Protein AF-A0A1X1KTM1-F1 (afdb_monomer_lite)

InterPro domains:
  IPR028954 Immunity protein 59 [PF15597] (10-105)

Sequence (117 aa):
MITICKRFSLIVEKEIKERGFESLSYVLFDEDSSQPWATHLFFKNGKFQINSRDERSYIVGKTWEFDTMNEAKDEFLKILSRTVHAEQLANELGFSHPYPSPLWDEEGKRFNLRQDM

Secondary structure (DSSP, 8-state):
-HHHHHHHHHHHHHHHHHTTGGGS-EEES-TT---TTPEEEEEETTEEEEEEE-TT-PEEEEEEEESSHHHHHHHHHHHHHHHHHHHHHHHHTTPPPSS--TTSSHHHHHHHTTT--

Structure (mmCIF, N/CA/C/O backbone):
data_AF-A0A1X1KTM1-F1
#
_entry.id   AF-A0A1X1KTM1-F1
#
loop_
_atom_site.group_PDB
_atom_site.id
_atom_site.type_symbol
_atom_site.label_atom_id
_atom_site.label_alt_id
_atom_site.label_comp_id
_atom_site.label_asym_id
_atom_site.label_entity_id
_atom_site.label_seq_id
_atom_site.pdbx_PDB_ins_code
_atom_site.Cartn_x
_atom_site.Cartn_y
_atom_site.Cartn_z
_atom_site.occupancy
_atom_site.B_iso_or_equiv
_atom_site.auth_seq_id
_atom_site.auth_comp_id
_atom_site.auth_asym_id
_atom_site.auth_atom_id
_atom_site.pdbx_PDB_model_num
ATOM 1 N N . MET A 1 1 ? -17.332 5.819 12.355 1.00 65.06 1 MET A N 1
ATOM 2 C CA . MET A 1 1 ? -16.399 5.196 11.393 1.00 65.06 1 MET A CA 1
ATOM 3 C C . MET A 1 1 ? -15.967 6.169 10.297 1.00 65.06 1 MET A C 1
ATOM 5 O O . MET A 1 1 ? -14.791 6.486 10.239 1.00 65.06 1 MET A O 1
ATOM 9 N N . ILE A 1 2 ? -16.895 6.749 9.523 1.00 73.62 2 ILE A N 1
ATOM 10 C CA . ILE A 1 2 ? -16.587 7.617 8.362 1.00 73.62 2 ILE A CA 1
ATOM 11 C C . ILE A 1 2 ? -15.597 8.760 8.681 1.00 73.62 2 ILE A C 1
ATOM 13 O O . ILE A 1 2 ? -14.596 8.918 7.991 1.00 73.62 2 ILE A O 1
ATOM 17 N N . THR A 1 3 ? -15.815 9.537 9.748 1.00 78.69 3 THR A N 1
ATOM 18 C CA . THR A 1 3 ? -14.917 10.655 10.119 1.00 78.69 3 THR A CA 1
ATOM 19 C C . THR A 1 3 ? -13.519 10.194 10.544 1.00 78.69 3 THR A C 1
ATOM 21 O O . THR A 1 3 ? -12.538 10.900 10.322 1.00 78.69 3 THR A O 1
ATOM 24 N N . ILE A 1 4 ? -13.426 9.007 11.146 1.00 82.06 4 ILE A N 1
ATOM 25 C CA . ILE A 1 4 ? -12.165 8.416 11.599 1.00 82.06 4 ILE A CA 1
ATOM 26 C C . ILE A 1 4 ? -11.351 7.947 10.389 1.00 82.06 4 ILE A C 1
ATOM 28 O O . ILE A 1 4 ? -10.196 8.338 10.259 1.00 82.06 4 ILE A O 1
ATOM 32 N N . CYS A 1 5 ? -11.973 7.206 9.467 1.00 83.12 5 CYS A N 1
ATOM 33 C CA . CYS A 1 5 ? -11.337 6.773 8.221 1.00 83.12 5 CYS A CA 1
ATOM 34 C C . CYS A 1 5 ? -10.871 7.968 7.380 1.00 83.12 5 CYS A C 1
ATOM 36 O O . CYS A 1 5 ? -9.755 7.948 6.877 1.00 83.12 5 CYS A O 1
ATOM 38 N N . LYS A 1 6 ? -11.654 9.056 7.308 1.00 89.69 6 LYS A N 1
ATOM 39 C CA . LYS A 1 6 ? -11.238 10.292 6.619 1.00 89.69 6 LYS A CA 1
ATOM 40 C C . LYS A 1 6 ? -9.978 10.915 7.224 1.00 89.69 6 LYS A C 1
ATOM 42 O O . LYS A 1 6 ? -9.049 11.237 6.495 1.00 89.69 6 LYS A O 1
ATOM 47 N N . ARG A 1 7 ? -9.921 11.075 8.552 1.00 93.25 7 ARG A N 1
ATOM 48 C CA . ARG A 1 7 ? -8.715 11.604 9.220 1.00 93.25 7 ARG A CA 1
ATOM 49 C C . ARG A 1 7 ? -7.518 10.685 9.034 1.00 93.25 7 ARG A C 1
ATOM 51 O O . ARG A 1 7 ? -6.414 11.170 8.824 1.00 93.25 7 ARG A O 1
ATOM 58 N N . PHE A 1 8 ? -7.741 9.378 9.112 1.00 94.50 8 PHE A N 1
ATOM 59 C CA . PHE A 1 8 ? -6.672 8.414 8.935 1.00 94.50 8 PHE A CA 1
ATOM 60 C C . PHE A 1 8 ? -6.148 8.403 7.491 1.00 94.50 8 PHE A C 1
ATOM 62 O O . PHE A 1 8 ? -4.938 8.402 7.300 1.00 94.50 8 PHE A O 1
ATOM 69 N N . SER A 1 9 ? -7.028 8.528 6.494 1.00 95.69 9 SER A N 1
ATOM 70 C CA . SER A 1 9 ? -6.639 8.666 5.081 1.00 95.69 9 SER A CA 1
ATOM 71 C C . SER A 1 9 ? -5.671 9.831 4.885 1.00 95.69 9 SER A C 1
ATOM 73 O O . SER A 1 9 ? -4.594 9.626 4.346 1.00 95.69 9 SER A O 1
ATOM 75 N N . LEU A 1 10 ? -5.976 11.008 5.448 1.00 96.56 10 LEU A N 1
ATOM 76 C CA . LEU A 1 10 ? -5.093 12.182 5.369 1.00 96.56 10 LEU A CA 1
ATOM 77 C C . LEU A 1 10 ? -3.706 11.939 5.988 1.00 96.56 10 LEU A C 1
ATOM 79 O O . LEU A 1 10 ? -2.710 12.474 5.510 1.00 96.56 10 LEU A O 1
ATOM 83 N N . ILE A 1 11 ? -3.632 11.151 7.067 1.00 97.12 11 ILE A N 1
ATOM 84 C CA . ILE A 1 11 ? -2.358 10.785 7.705 1.00 97.12 11 ILE A CA 1
ATOM 85 C C . ILE A 1 11 ? -1.553 9.861 6.785 1.00 97.12 11 ILE A C 1
ATOM 87 O O . ILE A 1 11 ? -0.358 10.080 6.602 1.00 97.12 11 ILE A O 1
ATOM 91 N N . VAL A 1 12 ? -2.201 8.851 6.201 1.00 97.81 12 VAL A N 1
ATOM 92 C CA . VAL A 1 12 ? -1.561 7.905 5.276 1.00 97.81 12 VAL A CA 1
ATOM 93 C C . VAL A 1 12 ? -1.093 8.626 4.008 1.00 97.81 12 VAL A C 1
ATOM 95 O O . VAL A 1 12 ? 0.057 8.475 3.616 1.00 97.81 12 VAL A O 1
ATOM 98 N N . GLU A 1 13 ? -1.936 9.467 3.408 1.00 98.12 13 GLU A N 1
ATOM 99 C CA . GLU A 1 13 ? -1.614 10.255 2.209 1.00 98.12 13 GLU A CA 1
ATOM 100 C C . GLU A 1 13 ? -0.431 11.199 2.434 1.00 98.12 13 GLU A C 1
ATOM 102 O O . GLU A 1 13 ? 0.442 11.323 1.574 1.00 98.12 13 GLU A O 1
ATOM 107 N N . LYS A 1 14 ? -0.361 11.840 3.608 1.00 97.94 14 LYS A N 1
ATOM 108 C CA . LYS A 1 14 ? 0.777 12.687 3.971 1.00 97.94 14 LYS A CA 1
ATOM 109 C C . LYS A 1 14 ? 2.088 11.891 3.972 1.00 97.94 14 LYS A C 1
ATOM 111 O O . LYS A 1 14 ? 3.073 12.359 3.413 1.00 97.94 14 LYS A O 1
ATOM 116 N N . GLU A 1 15 ? 2.087 10.693 4.548 1.00 97.56 15 GLU A N 1
ATOM 117 C CA . GLU A 1 15 ? 3.271 9.824 4.606 1.00 97.56 15 GLU A CA 1
ATOM 118 C C . GLU A 1 15 ? 3.652 9.264 3.231 1.00 97.56 15 GLU A C 1
ATOM 120 O O . GLU A 1 15 ? 4.833 9.199 2.898 1.00 97.56 15 GLU A O 1
ATOM 125 N N . ILE A 1 16 ? 2.664 8.909 2.400 1.00 97.69 16 ILE A N 1
ATOM 126 C CA . ILE A 1 16 ? 2.882 8.527 0.995 1.00 97.69 16 ILE A CA 1
ATOM 127 C C . ILE A 1 16 ? 3.611 9.652 0.262 1.00 97.69 16 ILE A C 1
ATOM 129 O O . ILE A 1 16 ? 4.601 9.399 -0.421 1.00 97.69 16 ILE A O 1
ATOM 133 N N . LYS A 1 17 ? 3.152 10.895 0.434 1.00 96.69 17 LYS A N 1
ATOM 134 C CA . LYS A 1 17 ? 3.765 12.070 -0.184 1.00 96.69 17 LYS A CA 1
ATOM 135 C C . LYS A 1 17 ? 5.176 12.340 0.331 1.00 96.69 17 LYS A C 1
ATOM 137 O O . LYS A 1 17 ? 6.081 12.559 -0.466 1.00 96.69 17 LYS A O 1
ATOM 142 N N . GLU A 1 18 ? 5.388 12.296 1.644 1.00 95.56 18 GLU A N 1
ATOM 143 C CA . GLU A 1 18 ? 6.717 12.486 2.250 1.00 95.56 18 GLU A CA 1
ATOM 144 C C . GLU A 1 18 ? 7.730 11.431 1.770 1.00 95.56 18 GLU A C 1
ATOM 146 O O . GLU A 1 18 ? 8.919 11.726 1.634 1.00 95.56 18 GLU A O 1
ATOM 151 N N . ARG A 1 19 ? 7.249 10.229 1.432 1.00 93.06 19 ARG A N 1
ATOM 152 C CA . ARG A 1 19 ? 8.038 9.122 0.871 1.00 93.06 19 ARG A CA 1
ATOM 153 C C . ARG A 1 19 ? 8.039 9.065 -0.661 1.00 93.06 19 ARG A C 1
ATOM 155 O O . ARG A 1 19 ? 8.606 8.133 -1.217 1.00 93.06 19 ARG A O 1
ATOM 162 N N . GLY A 1 20 ? 7.407 10.008 -1.361 1.00 94.62 20 GLY A N 1
ATOM 163 C CA . GLY A 1 20 ? 7.359 10.027 -2.830 1.00 94.62 20 GLY A CA 1
ATOM 164 C C . GLY A 1 20 ? 6.594 8.858 -3.473 1.00 94.62 20 GLY A C 1
ATOM 165 O O . GLY A 1 20 ? 6.765 8.580 -4.658 1.00 94.62 20 GLY A O 1
ATOM 166 N N . PHE A 1 21 ? 5.734 8.167 -2.724 1.00 96.50 21 PHE A N 1
ATOM 167 C CA . PHE A 1 21 ? 4.974 6.994 -3.178 1.00 96.50 21 PHE A CA 1
ATOM 168 C C . PHE A 1 21 ? 3.678 7.346 -3.928 1.00 96.50 21 PHE A C 1
ATOM 170 O O . PHE A 1 21 ? 2.871 6.468 -4.219 1.00 96.50 21 PHE A O 1
ATOM 177 N N . GLU A 1 22 ? 3.467 8.620 -4.270 1.00 96.56 22 GLU A N 1
ATOM 178 C CA . GLU A 1 22 ? 2.229 9.138 -4.881 1.00 96.56 22 GLU A CA 1
ATOM 179 C C . GLU A 1 22 ? 1.891 8.491 -6.232 1.00 96.56 22 GLU A C 1
ATOM 181 O O . GLU A 1 22 ? 0.731 8.462 -6.627 1.00 96.56 22 GLU A O 1
ATOM 186 N N . SER A 1 23 ? 2.897 7.964 -6.935 1.00 96.44 23 SER A N 1
ATOM 187 C CA . SER A 1 23 ? 2.718 7.288 -8.224 1.00 96.44 23 SER A CA 1
ATOM 188 C C . SER A 1 23 ? 2.373 5.799 -8.111 1.00 96.44 23 SER A C 1
ATOM 190 O O . SER A 1 23 ? 2.159 5.153 -9.135 1.00 96.44 23 SER A O 1
ATOM 192 N N . LEU A 1 24 ? 2.339 5.234 -6.899 1.00 97.56 24 LEU A N 1
ATOM 193 C CA . LEU A 1 24 ? 1.929 3.847 -6.694 1.00 97.56 24 LEU A CA 1
ATOM 194 C C . LEU A 1 24 ? 0.410 3.704 -6.767 1.00 97.56 24 LEU A C 1
ATOM 196 O O . LEU A 1 24 ? -0.332 4.599 -6.369 1.00 97.56 24 LEU A O 1
ATOM 200 N N . SER A 1 25 ? -0.057 2.544 -7.226 1.00 97.38 25 SER A N 1
ATOM 201 C CA . SER A 1 25 ? -1.478 2.219 -7.198 1.00 97.38 25 SER A CA 1
ATOM 202 C C 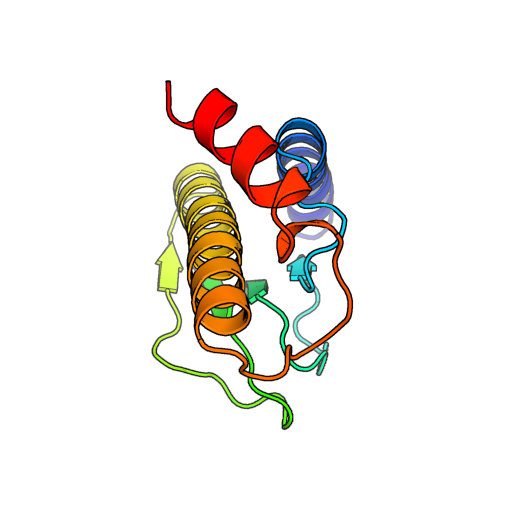. SER A 1 25 ? -1.871 1.757 -5.796 1.00 97.38 25 SER A C 1
ATOM 204 O O . SER A 1 25 ? -1.386 0.741 -5.287 1.00 97.38 25 SER A O 1
ATOM 206 N N . TYR A 1 26 ? -2.746 2.513 -5.143 1.00 98.19 26 TYR A N 1
ATOM 207 C CA . TYR A 1 26 ? -3.287 2.163 -3.838 1.00 98.19 26 TYR A CA 1
ATOM 208 C C . TYR A 1 26 ? -4.717 2.668 -3.666 1.00 98.19 26 TYR A C 1
ATOM 210 O O . TYR A 1 26 ? -5.160 3.579 -4.362 1.00 98.19 26 TYR A O 1
ATOM 218 N N . VAL A 1 27 ? -5.437 2.069 -2.719 1.00 98.06 27 VAL A N 1
ATOM 219 C CA . VAL A 1 27 ? -6.819 2.433 -2.387 1.00 98.06 27 VAL A CA 1
ATOM 220 C C . VAL A 1 27 ? -6.968 2.538 -0.874 1.00 98.06 27 VAL A C 1
ATOM 222 O O . VAL A 1 27 ? -6.560 1.634 -0.144 1.00 98.06 27 VAL A O 1
ATOM 225 N N . LEU A 1 28 ? -7.568 3.635 -0.404 1.00 97.75 28 LEU A N 1
ATOM 226 C CA . LEU A 1 28 ? -7.808 3.900 1.015 1.00 97.75 28 LEU A CA 1
ATOM 227 C C . LEU A 1 28 ? -9.311 3.938 1.307 1.00 97.75 28 LEU A C 1
ATOM 229 O O . LEU A 1 28 ? -10.028 4.800 0.811 1.00 97.75 28 LEU A O 1
ATOM 233 N N . PHE A 1 29 ? -9.766 3.033 2.170 1.00 95.44 29 PHE A N 1
ATOM 234 C CA . PHE A 1 29 ? -11.118 2.967 2.738 1.00 95.44 29 PHE A CA 1
ATOM 235 C C . PHE A 1 29 ? -12.265 2.952 1.717 1.00 95.44 29 PHE A C 1
ATOM 237 O O . PHE A 1 29 ? -13.363 3.412 2.027 1.00 95.44 29 PHE A O 1
ATOM 244 N N . ASP A 1 30 ? -12.019 2.368 0.546 1.00 93.12 30 ASP A N 1
ATOM 245 C CA . ASP A 1 30 ? -13.030 2.040 -0.457 1.00 93.12 30 ASP A CA 1
ATOM 246 C C . ASP A 1 30 ? -13.060 0.515 -0.640 1.00 93.12 30 ASP A C 1
ATOM 248 O O . ASP A 1 30 ? -12.195 -0.062 -1.297 1.00 93.12 30 ASP A O 1
ATOM 252 N N . GLU A 1 31 ? -14.011 -0.143 0.030 1.00 83.88 31 GLU A N 1
ATOM 253 C CA . GLU A 1 31 ? -14.165 -1.607 0.006 1.00 83.88 31 GLU A CA 1
ATOM 254 C C . GLU A 1 31 ? -14.689 -2.116 -1.345 1.00 83.88 31 GLU A C 1
ATOM 256 O O . GLU A 1 31 ? -14.405 -3.254 -1.721 1.00 83.88 31 GLU A O 1
ATOM 261 N N . ASP A 1 32 ? -15.422 -1.276 -2.077 1.00 89.38 32 ASP A N 1
ATOM 262 C CA . ASP A 1 32 ? -16.059 -1.640 -3.344 1.00 89.38 32 ASP A CA 1
ATOM 263 C C . ASP A 1 32 ? -15.108 -1.463 -4.538 1.00 89.38 32 ASP A C 1
ATOM 265 O O . ASP A 1 32 ? -15.408 -1.887 -5.659 1.00 89.38 32 ASP A O 1
ATOM 269 N N . SER A 1 33 ? -13.941 -0.854 -4.311 1.00 94.62 33 SER A N 1
ATOM 270 C CA . SER A 1 33 ? -12.945 -0.640 -5.349 1.00 94.62 33 SER A CA 1
ATOM 271 C C . SER A 1 33 ? -12.408 -1.959 -5.897 1.00 94.62 33 SER A C 1
ATOM 273 O O . SER A 1 33 ? -11.797 -2.772 -5.201 1.00 94.62 33 SER A O 1
ATOM 275 N N . SER A 1 34 ? -12.544 -2.125 -7.208 1.00 94.00 34 SER A N 1
ATOM 276 C CA . SER A 1 34 ? -11.914 -3.200 -7.964 1.00 94.00 34 SER A CA 1
ATOM 277 C C . SER A 1 34 ? -10.630 -2.737 -8.653 1.00 94.00 34 SER A C 1
ATOM 279 O O . SER A 1 34 ? -10.292 -3.289 -9.697 1.00 94.00 34 SER A O 1
ATOM 281 N N . GLN A 1 35 ? -9.941 -1.709 -8.140 1.00 96.88 35 GLN A N 1
ATOM 282 C CA . GLN A 1 35 ? -8.718 -1.185 -8.757 1.00 96.88 35 GLN A CA 1
ATOM 283 C C . GLN A 1 35 ? -7.657 -2.302 -8.874 1.00 96.88 35 GLN A C 1
ATOM 285 O O . GLN A 1 35 ? -7.200 -2.804 -7.836 1.00 96.88 35 GLN A O 1
ATOM 290 N N . PRO A 1 36 ? -7.263 -2.698 -10.102 1.00 96.62 36 PRO A N 1
ATOM 291 C CA . PRO A 1 36 ? -6.235 -3.711 -10.312 1.00 96.62 36 PRO A CA 1
ATOM 292 C C . PRO A 1 36 ? -4.866 -3.172 -9.900 1.00 96.62 36 PRO A C 1
ATOM 294 O O . PRO A 1 36 ? -4.653 -1.956 -9.885 1.00 96.62 36 PRO A O 1
ATOM 297 N N . TRP A 1 37 ? -3.942 -4.081 -9.577 1.00 96.31 37 TRP A N 1
ATOM 298 C CA . TRP A 1 37 ? -2.559 -3.764 -9.185 1.00 96.31 37 TRP A CA 1
ATOM 299 C C . TRP A 1 37 ? -2.392 -2.863 -7.953 1.00 96.31 37 TRP A C 1
ATOM 301 O O . TRP A 1 37 ? -1.279 -2.442 -7.641 1.00 96.31 37 TRP A O 1
ATOM 311 N N . ALA A 1 38 ? -3.475 -2.573 -7.231 1.00 97.88 38 ALA A N 1
ATOM 312 C CA . ALA A 1 38 ? -3.432 -1.722 -6.056 1.00 97.88 38 ALA A CA 1
ATOM 313 C C . ALA A 1 38 ? -3.146 -2.503 -4.771 1.00 97.88 38 ALA A C 1
ATOM 315 O O . ALA A 1 38 ? -3.599 -3.637 -4.581 1.00 97.88 38 ALA A O 1
ATOM 316 N N . THR A 1 39 ? -2.475 -1.838 -3.832 1.00 98.00 39 THR A N 1
ATOM 317 C CA . THR A 1 39 ? -2.540 -2.214 -2.415 1.00 98.00 39 THR A CA 1
ATOM 318 C C . THR A 1 39 ? -3.710 -1.487 -1.762 1.00 98.00 39 THR A C 1
ATOM 320 O O . THR A 1 39 ? -3.789 -0.260 -1.781 1.00 98.00 39 THR A O 1
ATOM 323 N N . HIS A 1 40 ? -4.634 -2.246 -1.189 1.00 98.25 40 HIS A N 1
ATOM 324 C CA . HIS A 1 40 ? -5.841 -1.728 -0.552 1.00 98.25 40 HIS A CA 1
ATOM 325 C C . HIS A 1 40 ? -5.655 -1.699 0.959 1.00 98.25 40 HIS A C 1
ATOM 327 O O . HIS A 1 40 ? -5.190 -2.684 1.525 1.00 98.25 40 HIS A O 1
ATOM 333 N N . LEU A 1 41 ? -6.052 -0.604 1.606 1.00 98.19 41 LEU A N 1
ATOM 334 C CA . LEU A 1 41 ? -6.194 -0.478 3.058 1.00 98.19 41 LEU A CA 1
ATOM 335 C C . LEU A 1 41 ? -7.634 -0.074 3.369 1.00 98.19 41 LEU A C 1
ATOM 337 O O . LEU A 1 41 ? -8.074 0.997 2.966 1.00 98.19 41 LEU A O 1
ATOM 341 N N . PHE A 1 42 ? -8.368 -0.894 4.115 1.00 96.19 42 PHE A N 1
ATOM 342 C CA . PHE A 1 42 ? -9.756 -0.608 4.492 1.00 96.19 42 PHE A CA 1
ATOM 343 C C . PHE A 1 42 ? -10.078 -1.132 5.895 1.00 96.19 42 PHE A C 1
ATOM 345 O O . PHE A 1 42 ? -9.265 -1.805 6.525 1.00 96.19 42 PHE A O 1
ATOM 352 N N . PHE A 1 43 ? -11.256 -0.786 6.423 1.00 94.00 43 PHE A N 1
ATOM 353 C CA . PHE A 1 43 ? -11.709 -1.241 7.739 1.00 94.00 43 PHE A CA 1
ATOM 354 C C . PHE A 1 43 ? -12.933 -2.142 7.593 1.00 94.00 43 PHE A C 1
ATOM 356 O O . PHE A 1 43 ? -13.986 -1.680 7.159 1.00 94.00 43 PHE A O 1
ATOM 363 N N . LYS A 1 44 ? -12.803 -3.411 7.985 1.00 93.62 44 LYS A N 1
ATOM 364 C CA . LYS A 1 44 ? -13.850 -4.429 7.856 1.00 93.62 44 LYS A CA 1
ATOM 365 C C . LYS A 1 44 ? -13.823 -5.366 9.055 1.00 93.62 44 LYS A C 1
ATOM 367 O O . LYS A 1 44 ? -12.761 -5.698 9.567 1.00 93.62 44 LYS A O 1
ATOM 372 N N . ASN A 1 45 ? -15.000 -5.784 9.524 1.00 94.56 45 ASN A N 1
ATOM 373 C CA . ASN A 1 45 ? -15.148 -6.732 10.638 1.00 94.56 45 ASN A CA 1
ATOM 374 C C . ASN A 1 45 ? -14.371 -6.340 11.914 1.00 94.56 45 ASN A C 1
ATOM 376 O O . ASN A 1 45 ? -13.860 -7.195 12.629 1.00 94.56 45 ASN A O 1
ATOM 380 N N . GLY A 1 46 ? -14.273 -5.038 12.203 1.00 94.25 46 GLY A N 1
ATOM 381 C CA . GLY A 1 46 ? -13.566 -4.540 13.386 1.00 94.25 46 GLY A CA 1
ATOM 382 C C . GLY A 1 46 ? -12.039 -4.487 13.253 1.00 94.25 46 GLY A C 1
ATOM 383 O O . GLY A 1 46 ? -11.379 -4.153 14.231 1.00 94.25 46 GLY A O 1
ATOM 384 N N . LYS A 1 47 ? -11.484 -4.790 12.074 1.00 96.81 47 LYS A N 1
ATOM 385 C CA . LYS A 1 47 ? -10.045 -4.807 11.798 1.00 96.81 47 LYS A CA 1
ATOM 386 C C . LYS A 1 47 ? -9.690 -3.869 10.650 1.00 96.81 47 LYS A C 1
ATOM 388 O O . LYS A 1 47 ? -10.470 -3.685 9.713 1.00 96.81 47 LYS A O 1
ATOM 393 N N . PHE A 1 48 ? -8.482 -3.320 10.691 1.00 97.44 48 PHE A N 1
ATOM 394 C CA . PHE A 1 48 ? -7.849 -2.742 9.509 1.00 97.44 48 PHE A CA 1
ATOM 395 C C . PHE A 1 48 ? -7.281 -3.877 8.669 1.00 97.44 48 PHE A C 1
ATOM 397 O O . PHE A 1 48 ? -6.505 -4.682 9.178 1.00 97.44 48 PHE A O 1
ATOM 404 N N . GLN A 1 49 ? -7.679 -3.953 7.406 1.00 97.75 49 GLN A N 1
ATOM 405 C CA . GLN A 1 49 ? -7.254 -4.994 6.485 1.00 97.75 49 GLN A CA 1
ATOM 406 C C . GLN A 1 49 ? -6.408 -4.404 5.362 1.00 97.75 49 GLN A C 1
ATOM 408 O O . GLN A 1 49 ? -6.736 -3.339 4.836 1.00 97.75 49 GLN A O 1
ATOM 413 N N . ILE A 1 50 ? -5.334 -5.110 5.000 1.00 98.38 50 ILE A N 1
ATOM 414 C CA . ILE A 1 50 ? -4.447 -4.744 3.892 1.00 98.38 50 ILE A CA 1
ATOM 415 C C . ILE A 1 50 ? -4.254 -5.931 2.968 1.00 98.38 50 ILE A C 1
ATOM 417 O O . ILE A 1 50 ? -3.921 -7.027 3.421 1.00 98.38 50 ILE A O 1
ATOM 421 N N . ASN A 1 51 ? -4.409 -5.722 1.668 1.00 97.50 51 ASN A N 1
ATOM 422 C CA . ASN A 1 51 ? -4.137 -6.750 0.673 1.00 97.50 51 ASN A CA 1
ATOM 423 C C . ASN A 1 51 ? -3.777 -6.141 -0.684 1.00 97.50 51 ASN A C 1
ATOM 425 O O . ASN A 1 51 ? -4.280 -5.088 -1.069 1.00 97.50 51 ASN A O 1
ATOM 429 N N . SER A 1 52 ? -2.929 -6.843 -1.426 1.00 96.81 52 SER A N 1
ATOM 430 C CA . SER A 1 52 ? -2.540 -6.474 -2.787 1.00 96.81 52 SER A CA 1
ATOM 431 C C . SER A 1 52 ? -3.440 -7.166 -3.812 1.00 96.81 52 SER A C 1
ATOM 433 O O . SER A 1 52 ? -4.092 -8.174 -3.507 1.00 96.81 52 SER A O 1
ATOM 435 N N . ARG A 1 53 ? -3.525 -6.595 -5.012 1.00 96.44 53 ARG A N 1
ATOM 436 C CA . ARG A 1 53 ? -4.361 -7.077 -6.115 1.00 96.44 53 ARG A CA 1
ATOM 437 C C . ARG A 1 53 ? -3.533 -7.352 -7.365 1.00 96.44 53 ARG A C 1
ATOM 439 O O . ARG A 1 53 ? -2.572 -6.631 -7.607 1.00 96.4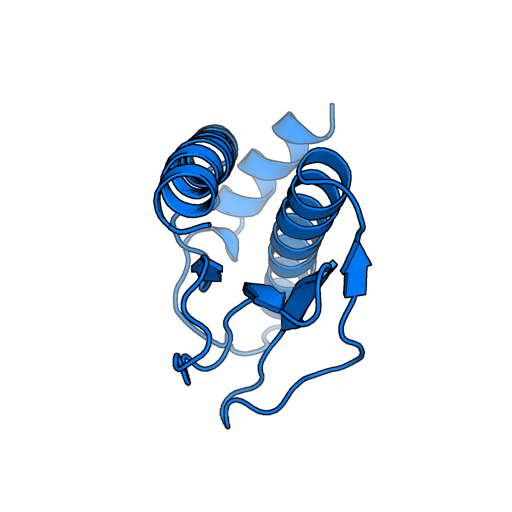4 53 ARG A O 1
ATOM 446 N N . ASP A 1 54 ? -3.913 -8.365 -8.140 1.00 95.38 54 ASP A N 1
ATOM 447 C CA . ASP A 1 54 ? -3.369 -8.611 -9.486 1.00 95.38 54 ASP A CA 1
ATOM 448 C C . ASP A 1 54 ? -4.128 -7.815 -10.567 1.00 95.38 54 ASP A C 1
ATOM 450 O O . ASP A 1 54 ? -4.959 -6.951 -10.256 1.00 95.38 54 ASP A O 1
ATOM 454 N N . GLU A 1 55 ? -3.858 -8.097 -11.846 1.00 95.38 55 GLU A N 1
ATOM 455 C CA . GLU A 1 55 ? -4.527 -7.459 -12.984 1.00 95.38 55 GLU A CA 1
ATOM 456 C C . GLU A 1 55 ? -6.032 -7.732 -13.064 1.00 95.38 55 GLU A C 1
ATOM 458 O O . GLU A 1 55 ? -6.763 -6.982 -13.712 1.00 95.38 55 GLU A O 1
ATOM 463 N N . ARG A 1 56 ? -6.502 -8.812 -12.431 1.00 95.94 56 ARG A N 1
ATOM 464 C CA . ARG A 1 56 ? -7.915 -9.217 -12.390 1.00 95.94 56 ARG A CA 1
ATOM 465 C C . ARG A 1 56 ? -8.595 -8.774 -11.103 1.00 95.94 56 ARG A C 1
ATOM 467 O O . ARG A 1 56 ? -9.752 -9.126 -10.869 1.00 95.94 56 ARG A O 1
ATOM 474 N N . SER A 1 57 ? -7.877 -8.028 -10.270 1.00 95.38 57 SER A N 1
ATOM 475 C CA . SER A 1 57 ? -8.320 -7.599 -8.952 1.00 95.38 57 SER A CA 1
ATOM 476 C C . SER A 1 57 ? -8.581 -8.768 -7.999 1.00 95.38 57 SER A C 1
ATOM 478 O O . SER A 1 57 ? -9.368 -8.645 -7.056 1.00 95.38 57 SER A O 1
ATOM 480 N N . TYR A 1 58 ? -7.893 -9.896 -8.189 1.00 96.19 58 TYR A N 1
ATOM 481 C CA . TYR A 1 58 ? -7.853 -10.959 -7.193 1.00 96.19 58 TYR A CA 1
ATOM 482 C C . TYR A 1 58 ? -6.838 -10.641 -6.103 1.00 96.19 58 TYR A C 1
ATOM 484 O O . TYR A 1 58 ? -5.821 -9.990 -6.336 1.00 96.19 58 TYR A O 1
ATOM 492 N N . ILE A 1 59 ? -7.131 -11.096 -4.883 1.00 95.56 59 ILE A N 1
ATOM 493 C CA . ILE A 1 59 ? -6.215 -10.956 -3.751 1.00 95.56 59 ILE A CA 1
ATOM 494 C C . ILE A 1 59 ? -4.981 -11.813 -4.011 1.00 95.56 59 ILE A C 1
ATOM 496 O O . ILE A 1 59 ? -5.089 -13.034 -4.123 1.00 95.56 59 ILE A O 1
ATOM 500 N N . VAL A 1 60 ? -3.813 -11.179 -4.043 1.00 93.81 60 VAL A N 1
ATOM 501 C CA . VAL A 1 60 ? -2.533 -11.881 -4.155 1.00 93.81 60 VAL A CA 1
ATOM 502 C C . VAL A 1 60 ? -1.919 -12.034 -2.771 1.00 93.81 60 VAL A C 1
ATOM 504 O O . VAL A 1 60 ? -1.783 -11.069 -2.017 1.00 93.81 60 VAL A O 1
ATOM 507 N N . GLY A 1 61 ? -1.523 -13.261 -2.437 1.00 92.06 61 GLY A N 1
ATOM 508 C CA . GLY A 1 61 ? -0.948 -13.580 -1.136 1.00 92.06 61 GLY A CA 1
ATOM 509 C C . GLY A 1 61 ? -2.007 -13.588 -0.035 1.00 92.06 61 GLY A C 1
ATOM 510 O O . GLY A 1 61 ? -3.045 -14.231 -0.168 1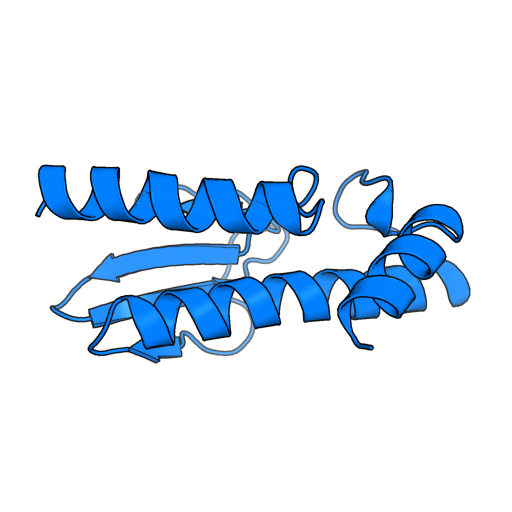.00 92.06 61 GLY A O 1
ATOM 511 N N . LYS A 1 62 ? -1.724 -12.913 1.082 1.00 94.31 62 LYS A N 1
ATOM 512 C CA . LYS A 1 62 ? -2.616 -12.878 2.246 1.00 94.31 62 LYS A CA 1
ATOM 513 C C . LYS A 1 62 ? -3.183 -11.484 2.486 1.00 94.31 62 LYS A C 1
ATOM 515 O O . LYS A 1 62 ? -2.519 -10.484 2.223 1.00 94.31 62 LYS A O 1
ATOM 520 N N . THR A 1 63 ? -4.365 -11.444 3.091 1.00 97.31 63 THR A N 1
ATOM 521 C CA . THR A 1 63 ? -4.869 -10.243 3.759 1.00 97.31 63 THR A CA 1
ATOM 522 C C . THR A 1 63 ? -4.223 -10.138 5.135 1.00 97.31 63 THR A C 1
ATOM 524 O O . THR A 1 63 ? -4.265 -11.084 5.922 1.00 97.31 63 THR A O 1
ATOM 527 N N . TRP A 1 64 ? -3.594 -9.004 5.413 1.00 97.88 64 TRP A N 1
ATOM 528 C CA . TRP A 1 64 ? -3.079 -8.660 6.732 1.00 97.88 64 TRP A CA 1
ATOM 529 C C . TRP A 1 64 ? -4.180 -7.985 7.537 1.00 97.88 64 TRP A C 1
ATOM 531 O O . TRP A 1 64 ? -4.929 -7.191 6.976 1.00 97.88 64 TRP A O 1
ATOM 541 N N . GLU A 1 65 ? -4.265 -8.279 8.831 1.00 98.31 65 GLU A N 1
ATOM 542 C CA . GLU A 1 65 ? -5.283 -7.720 9.720 1.00 98.31 65 GLU A CA 1
ATOM 543 C C . GLU A 1 65 ? -4.630 -7.091 10.947 1.00 98.31 65 GLU A C 1
ATOM 545 O O . GLU A 1 65 ? -3.738 -7.691 11.548 1.00 98.31 65 GLU A O 1
ATOM 550 N N . PHE A 1 66 ? -5.098 -5.904 11.327 1.00 98.19 66 PHE A N 1
ATOM 551 C CA . PHE A 1 66 ? -4.554 -5.127 12.437 1.00 98.19 66 PHE A CA 1
ATOM 552 C C . PHE A 1 66 ? -5.659 -4.550 13.313 1.00 98.19 66 PHE A C 1
ATOM 554 O O . PHE A 1 66 ? -6.745 -4.204 12.836 1.00 98.19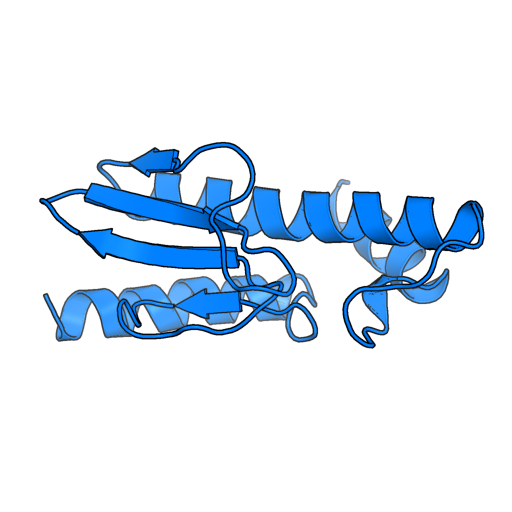 66 PHE A O 1
ATOM 561 N N . ASP A 1 67 ? -5.356 -4.418 14.602 1.00 97.50 67 ASP A N 1
ATOM 562 C CA . ASP A 1 67 ? -6.249 -3.816 15.591 1.00 97.50 67 ASP A CA 1
ATOM 563 C C . ASP A 1 67 ? -6.113 -2.294 15.640 1.00 97.50 67 ASP A C 1
ATOM 565 O O . ASP A 1 67 ? -7.073 -1.587 15.958 1.00 97.50 67 ASP A O 1
ATOM 569 N N . THR A 1 68 ? -4.934 -1.768 15.301 1.00 96.19 68 THR A N 1
ATOM 570 C CA . THR A 1 68 ? -4.641 -0.340 15.429 1.00 96.19 68 THR A CA 1
ATOM 571 C C . THR A 1 68 ? -4.334 0.326 14.089 1.00 96.19 68 THR A C 1
ATOM 573 O O . THR A 1 68 ? -3.836 -0.291 13.148 1.00 96.19 68 THR A O 1
ATOM 576 N N . MET A 1 69 ? -4.600 1.634 14.015 1.00 95.75 69 MET A N 1
ATOM 577 C CA . MET A 1 69 ? -4.271 2.446 12.836 1.00 95.75 69 MET A CA 1
ATOM 578 C C . MET A 1 69 ? -2.767 2.523 12.591 1.00 95.75 69 MET A C 1
ATOM 580 O O . MET A 1 69 ? -2.349 2.530 11.441 1.00 95.75 69 MET A O 1
ATOM 584 N N . ASN A 1 70 ? -1.958 2.592 13.652 1.00 96.62 70 ASN A N 1
ATOM 585 C CA . ASN A 1 70 ? -0.510 2.719 13.504 1.00 96.62 70 ASN A CA 1
ATOM 586 C C . ASN A 1 70 ? 0.090 1.454 12.889 1.00 96.62 70 ASN A C 1
ATOM 588 O O . ASN A 1 70 ? 0.803 1.560 11.900 1.00 96.62 70 ASN A O 1
ATOM 592 N N . GLU A 1 71 ? -0.277 0.268 13.385 1.00 98.12 71 GLU A N 1
ATOM 593 C CA . GLU A 1 71 ? 0.196 -0.996 12.802 1.00 98.12 71 GLU A CA 1
ATOM 594 C C . GLU A 1 71 ? -0.231 -1.136 11.336 1.00 98.12 71 GLU A C 1
ATOM 596 O O . GLU A 1 71 ? 0.580 -1.493 10.481 1.00 98.12 71 GLU A O 1
ATOM 601 N N . ALA A 1 72 ? -1.489 -0.796 11.030 1.00 98.25 72 ALA A N 1
ATOM 602 C CA . ALA A 1 72 ? -1.993 -0.831 9.664 1.00 98.25 72 ALA A CA 1
ATOM 603 C C . ALA A 1 72 ? -1.256 0.160 8.750 1.00 98.25 72 ALA A C 1
ATOM 605 O O . ALA A 1 72 ? -0.886 -0.190 7.634 1.00 98.25 72 ALA A O 1
ATOM 606 N N . LYS A 1 73 ? -1.013 1.391 9.215 1.00 98.06 73 LYS A N 1
ATOM 607 C CA . LYS A 1 73 ? -0.259 2.405 8.468 1.00 98.06 73 LYS A CA 1
ATOM 608 C C . LYS A 1 73 ? 1.154 1.917 8.165 1.00 98.06 73 LYS A C 1
ATOM 610 O O . LYS A 1 73 ? 1.596 2.000 7.021 1.00 98.06 73 LYS A O 1
ATOM 615 N N . ASP A 1 74 ? 1.845 1.415 9.180 1.00 97.88 74 ASP A N 1
ATOM 616 C CA . ASP A 1 74 ? 3.250 1.043 9.072 1.00 97.88 74 ASP A CA 1
ATOM 617 C C . ASP A 1 74 ? 3.429 -0.160 8.135 1.00 97.88 74 ASP A C 1
ATOM 619 O O . ASP A 1 74 ? 4.285 -0.121 7.247 1.00 97.88 74 ASP A O 1
ATOM 623 N N . GLU A 1 75 ? 2.585 -1.198 8.239 1.00 98.19 75 GLU A N 1
ATOM 624 C CA . GLU A 1 75 ? 2.661 -2.323 7.296 1.00 98.19 75 GLU A CA 1
ATOM 625 C C . GLU A 1 75 ? 2.190 -1.919 5.889 1.00 98.19 75 GLU A C 1
ATOM 627 O O . GLU A 1 75 ? 2.780 -2.368 4.907 1.00 98.19 75 GLU A O 1
ATOM 632 N N . PHE A 1 76 ? 1.201 -1.029 5.755 1.00 98.44 76 PHE A N 1
ATOM 633 C CA . PHE A 1 76 ? 0.773 -0.513 4.451 1.00 98.44 76 PHE A CA 1
ATOM 634 C C . PHE A 1 76 ? 1.922 0.199 3.722 1.00 98.44 76 PHE A C 1
ATOM 636 O O . PHE A 1 76 ? 2.254 -0.159 2.592 1.00 98.44 76 PHE A O 1
ATOM 643 N N . LEU A 1 77 ? 2.594 1.148 4.384 1.00 98.12 77 LEU A N 1
ATOM 644 C CA . LEU A 1 77 ? 3.735 1.877 3.813 1.00 98.12 77 LEU A CA 1
ATOM 645 C C . LEU A 1 77 ? 4.913 0.946 3.493 1.00 98.12 77 LEU A C 1
ATOM 647 O O . LEU A 1 77 ? 5.606 1.128 2.492 1.00 98.12 77 LEU A O 1
ATOM 651 N N . LYS A 1 78 ? 5.122 -0.089 4.308 1.00 97.00 78 LYS A N 1
ATOM 652 C CA . LYS A 1 78 ? 6.139 -1.118 4.066 1.00 97.00 78 LYS A CA 1
ATOM 653 C C . LYS A 1 78 ? 5.815 -1.995 2.855 1.00 97.00 78 LYS A C 1
ATOM 655 O O . LYS A 1 78 ? 6.729 -2.371 2.125 1.00 97.00 78 LYS A O 1
ATOM 660 N N . ILE A 1 79 ? 4.544 -2.320 2.614 1.00 96.94 79 ILE A N 1
ATOM 661 C CA . ILE A 1 79 ? 4.115 -3.022 1.393 1.00 96.94 79 ILE A CA 1
ATOM 662 C C . ILE A 1 79 ? 4.347 -2.138 0.162 1.00 96.94 79 ILE A C 1
ATOM 664 O O . ILE A 1 79 ? 4.866 -2.630 -0.841 1.00 96.94 79 ILE A O 1
ATOM 668 N N . LEU A 1 80 ? 4.055 -0.837 0.247 1.00 97.25 80 LEU A N 1
ATOM 669 C CA . LEU A 1 80 ? 4.363 0.111 -0.829 1.00 97.25 80 LEU A CA 1
ATOM 670 C C . LEU A 1 80 ? 5.869 0.163 -1.129 1.00 97.25 80 LEU A C 1
ATOM 672 O O . LEU A 1 80 ? 6.268 -0.017 -2.275 1.00 97.25 80 LEU A O 1
ATOM 676 N N . SER A 1 81 ? 6.713 0.293 -0.102 1.00 95.81 81 SER A N 1
ATOM 677 C CA . SER A 1 81 ? 8.176 0.249 -0.253 1.00 95.81 81 SER A CA 1
ATOM 678 C C . SER A 1 81 ? 8.662 -1.057 -0.902 1.00 95.81 81 SER A C 1
ATOM 680 O O . SER A 1 81 ? 9.443 -1.030 -1.852 1.00 95.81 81 SER A O 1
ATOM 682 N N . ARG A 1 82 ? 8.142 -2.213 -0.464 1.00 94.31 82 ARG A N 1
ATOM 683 C CA . ARG A 1 82 ? 8.456 -3.519 -1.074 1.00 94.31 82 ARG A CA 1
ATOM 684 C C . ARG A 1 82 ? 8.029 -3.607 -2.535 1.00 94.31 82 ARG A C 1
ATOM 686 O O . ARG A 1 82 ? 8.743 -4.221 -3.318 1.00 94.31 82 ARG A O 1
ATOM 693 N N . THR A 1 83 ? 6.894 -3.005 -2.887 1.00 95.06 83 THR A N 1
ATOM 694 C CA . THR A 1 83 ? 6.427 -2.927 -4.278 1.00 95.06 83 THR A CA 1
ATOM 695 C C . THR A 1 83 ? 7.443 -2.165 -5.119 1.00 95.06 83 THR A C 1
ATOM 697 O O . THR A 1 83 ? 7.847 -2.652 -6.166 1.00 95.06 83 THR A O 1
ATOM 700 N N . VAL A 1 84 ? 7.955 -1.036 -4.618 1.00 94.81 84 VAL A N 1
ATOM 701 C CA . VAL A 1 84 ? 9.016 -0.296 -5.312 1.00 94.81 84 VAL A CA 1
ATOM 702 C C . VAL A 1 84 ? 10.272 -1.130 -5.512 1.00 94.81 84 VAL A C 1
ATOM 704 O O . VAL A 1 84 ? 10.772 -1.198 -6.629 1.00 94.81 84 VAL A O 1
ATOM 707 N N . HIS A 1 85 ? 10.755 -1.816 -4.478 1.00 93.00 85 HIS A N 1
ATOM 708 C CA . HIS A 1 85 ? 11.939 -2.667 -4.617 1.00 93.00 85 HIS A CA 1
ATOM 709 C C . HIS A 1 85 ? 11.725 -3.834 -5.591 1.00 93.00 85 HIS A C 1
ATOM 711 O O . HIS A 1 85 ? 12.618 -4.148 -6.376 1.00 93.00 85 HIS A O 1
ATOM 717 N N . ALA A 1 86 ? 10.548 -4.464 -5.567 1.00 93.00 86 ALA A N 1
ATOM 718 C CA . ALA A 1 86 ? 10.217 -5.553 -6.481 1.00 93.00 86 ALA A CA 1
ATOM 719 C C . ALA A 1 86 ? 10.187 -5.082 -7.941 1.00 93.00 86 ALA A C 1
ATOM 721 O O . ALA A 1 86 ? 10.773 -5.730 -8.804 1.00 93.00 86 ALA A O 1
ATOM 722 N N . GLU A 1 87 ? 9.565 -3.938 -8.212 1.00 95.06 87 GLU A N 1
ATOM 723 C CA . GLU A 1 87 ? 9.458 -3.396 -9.566 1.00 95.06 87 GLU A CA 1
ATOM 724 C C . GLU A 1 87 ? 10.784 -2.814 -10.069 1.00 95.06 87 GLU A C 1
ATOM 726 O O . GLU A 1 87 ? 11.124 -2.971 -11.236 1.00 95.06 87 GLU A O 1
ATOM 731 N N . GLN A 1 88 ? 11.606 -2.232 -9.195 1.00 93.75 88 GLN A N 1
ATOM 732 C CA . GLN A 1 88 ? 12.974 -1.837 -9.544 1.00 93.75 88 GLN A CA 1
ATOM 733 C C . GLN A 1 88 ? 13.825 -3.039 -9.970 1.00 93.75 88 GLN A C 1
ATOM 735 O O . GLN A 1 88 ? 14.552 -2.954 -10.961 1.00 93.75 88 GLN A O 1
ATOM 740 N N . LEU A 1 89 ? 13.709 -4.168 -9.264 1.00 93.00 89 LEU A N 1
ATOM 741 C CA . LEU A 1 89 ? 14.360 -5.418 -9.656 1.00 93.00 89 LEU A CA 1
ATOM 742 C C . LEU A 1 89 ? 13.774 -5.970 -10.965 1.00 93.00 89 LEU A C 1
ATOM 744 O O . LEU A 1 89 ? 14.513 -6.454 -11.818 1.00 93.00 89 LEU A O 1
ATOM 748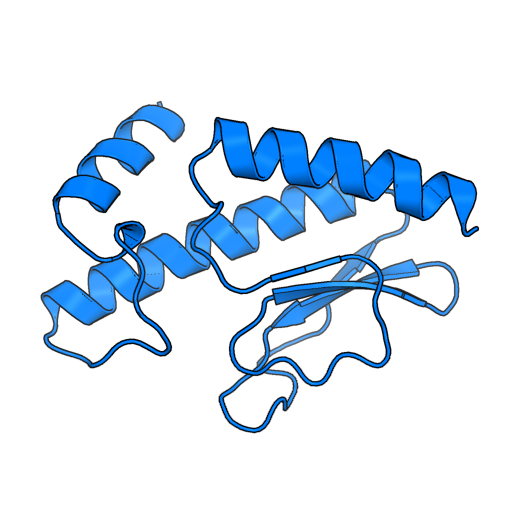 N N . ALA A 1 90 ? 12.455 -5.882 -11.150 1.00 94.06 90 ALA A N 1
ATOM 749 C CA . ALA A 1 90 ? 11.804 -6.288 -12.391 1.00 94.06 90 ALA A CA 1
ATOM 750 C C . ALA A 1 90 ? 12.346 -5.496 -13.595 1.00 94.06 90 ALA A C 1
ATOM 752 O O . ALA A 1 90 ? 12.657 -6.098 -14.623 1.00 94.06 90 ALA A O 1
ATOM 753 N N . ASN A 1 91 ? 12.553 -4.184 -13.429 1.00 93.88 91 ASN A N 1
ATOM 754 C CA . ASN A 1 91 ? 13.144 -3.304 -14.438 1.00 93.88 91 ASN A CA 1
ATOM 755 C C . ASN A 1 91 ? 14.581 -3.729 -14.792 1.00 93.88 91 ASN A C 1
ATOM 757 O O . ASN A 1 91 ? 14.921 -3.860 -15.965 1.00 93.88 91 ASN A O 1
ATOM 761 N N . GLU A 1 92 ? 15.417 -4.032 -13.788 1.00 92.12 92 GLU A N 1
ATOM 762 C CA . GLU A 1 92 ? 16.793 -4.529 -13.999 1.00 92.12 92 GLU A CA 1
ATOM 763 C C . GLU A 1 92 ? 16.839 -5.832 -14.802 1.00 92.12 92 GLU A C 1
ATOM 765 O O . GLU A 1 92 ? 17.755 -6.053 -15.593 1.00 92.12 92 GLU A O 1
ATOM 770 N N . LEU A 1 93 ? 15.844 -6.694 -14.598 1.00 94.88 93 LEU A N 1
ATOM 771 C CA . LEU A 1 93 ? 15.720 -7.979 -15.279 1.00 94.88 93 LEU A CA 1
ATOM 772 C C . LEU A 1 93 ? 14.997 -7.874 -16.635 1.00 94.88 93 LEU A C 1
ATOM 774 O O . LEU A 1 93 ? 14.866 -8.882 -17.330 1.00 94.88 93 LEU A O 1
ATOM 778 N N . GLY A 1 94 ? 14.550 -6.677 -17.031 1.00 94.62 94 GLY A N 1
ATOM 779 C CA . GLY A 1 94 ? 13.864 -6.427 -18.300 1.00 94.62 94 GLY A CA 1
ATOM 780 C C . GLY A 1 94 ? 12.409 -6.905 -18.342 1.00 94.62 94 GLY A C 1
ATOM 781 O O . GLY A 1 94 ? 11.881 -7.154 -19.428 1.00 94.62 94 GLY A O 1
ATOM 782 N N . PHE A 1 95 ? 11.758 -7.065 -17.187 1.00 94.44 95 PHE A N 1
ATOM 783 C CA . PHE A 1 95 ? 10.334 -7.390 -17.108 1.00 94.44 95 PHE A CA 1
ATOM 784 C C . PHE A 1 95 ? 9.457 -6.143 -17.272 1.00 94.44 95 PHE A C 1
ATOM 786 O O . PHE A 1 95 ? 9.848 -5.028 -16.945 1.00 94.44 95 PHE A O 1
ATOM 793 N N . SER A 1 96 ? 8.240 -6.343 -17.778 1.00 92.56 96 SER A N 1
ATOM 794 C CA . SER A 1 96 ? 7.234 -5.286 -17.895 1.00 92.56 96 SER A CA 1
ATOM 795 C C . SER A 1 96 ? 6.604 -4.940 -16.547 1.00 92.56 96 SER A C 1
ATOM 797 O O . SER A 1 96 ? 6.347 -5.839 -15.748 1.00 92.56 96 SER A O 1
ATOM 799 N N . HIS A 1 97 ? 6.234 -3.672 -16.370 1.00 93.88 97 HIS A N 1
ATOM 800 C CA . HIS A 1 97 ? 5.569 -3.189 -15.160 1.00 93.88 97 HIS A CA 1
ATOM 801 C C . HIS A 1 97 ? 4.036 -3.244 -15.245 1.00 93.88 97 HIS A C 1
ATOM 803 O O . HIS A 1 97 ? 3.474 -3.045 -16.327 1.00 93.88 97 HIS A O 1
ATOM 809 N N . PRO A 1 98 ? 3.348 -3.412 -14.101 1.00 90.69 98 PRO A N 1
ATOM 810 C CA . PRO A 1 98 ? 1.890 -3.345 -14.004 1.00 90.69 98 PRO A CA 1
ATOM 811 C C . PRO A 1 98 ? 1.264 -2.029 -14.491 1.00 90.69 98 PRO A C 1
ATOM 813 O O . PRO A 1 98 ? 0.176 -2.018 -15.067 1.00 90.69 98 PRO A O 1
ATOM 816 N N . TYR A 1 99 ? 1.941 -0.910 -14.225 1.00 95.06 99 TYR A N 1
ATOM 817 C CA . TYR A 1 99 ? 1.521 0.451 -14.563 1.00 95.06 99 TYR A CA 1
ATOM 818 C C . TYR A 1 99 ? 2.749 1.381 -14.619 1.00 95.06 99 TYR A C 1
ATOM 820 O O . TYR A 1 99 ? 3.787 1.052 -14.039 1.00 95.06 99 TYR A O 1
ATOM 828 N N . PRO A 1 100 ? 2.677 2.540 -15.301 1.00 93.62 100 PRO A N 1
ATOM 829 C CA . PRO A 1 100 ? 3.793 3.483 -15.339 1.00 93.62 100 PRO A CA 1
ATOM 830 C C . PRO A 1 100 ? 4.006 4.160 -13.979 1.00 93.62 100 PRO A C 1
ATOM 832 O O . PRO A 1 100 ? 3.072 4.715 -13.404 1.00 93.62 100 PRO A O 1
ATOM 835 N N . SER A 1 101 ? 5.245 4.1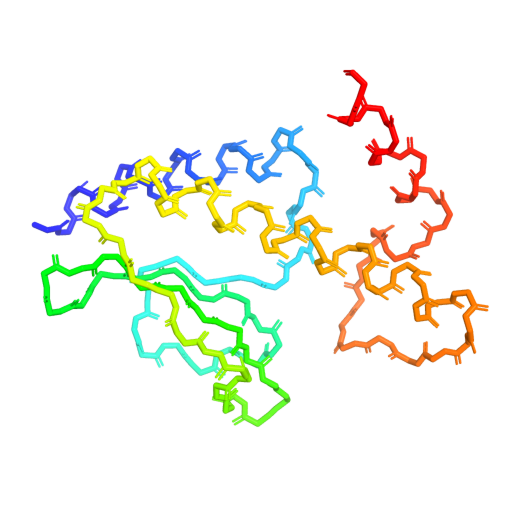80 -13.493 1.00 95.25 101 SER A N 1
ATOM 836 C CA . SER A 1 101 ? 5.661 4.985 -12.343 1.00 95.25 101 SER A CA 1
ATOM 837 C C . SER A 1 101 ? 7.135 5.380 -12.490 1.00 95.25 101 SER A C 1
ATOM 839 O O . SER A 1 101 ? 7.945 4.544 -12.887 1.00 95.25 101 SER A O 1
ATOM 841 N N . PRO A 1 102 ? 7.517 6.619 -12.127 1.00 93.31 102 PRO A N 1
ATOM 842 C CA . PRO A 1 102 ? 8.920 7.039 -12.096 1.00 93.31 102 PRO A CA 1
ATOM 843 C C . PRO A 1 102 ? 9.750 6.301 -11.029 1.00 93.31 102 PRO A C 1
ATOM 845 O O . PRO A 1 102 ? 10.973 6.412 -11.010 1.00 93.31 102 PRO A O 1
ATOM 848 N N . LEU A 1 103 ? 9.106 5.565 -10.116 1.00 93.88 103 LEU A N 1
ATOM 849 C CA . LEU A 1 103 ? 9.783 4.850 -9.035 1.00 93.88 103 LEU A CA 1
ATOM 850 C C . LEU A 1 103 ? 10.485 3.572 -9.507 1.00 93.88 103 LEU A C 1
ATOM 852 O O . LEU A 1 103 ? 11.357 3.075 -8.797 1.00 93.88 103 LEU A O 1
ATOM 856 N N . TRP A 1 104 ? 10.121 3.043 -10.676 1.00 93.19 104 TRP A N 1
ATOM 857 C CA . TRP A 1 104 ? 10.704 1.816 -11.229 1.00 93.19 104 TRP A CA 1
ATOM 858 C C . TRP A 1 104 ? 12.125 2.024 -11.771 1.00 93.19 104 TRP A C 1
ATOM 860 O O . TRP A 1 104 ? 12.930 1.091 -11.805 1.00 93.19 104 TRP A O 1
ATOM 870 N N . ASP A 1 105 ? 12.441 3.252 -12.180 1.00 85.44 105 ASP A N 1
ATOM 871 C CA . ASP A 1 105 ? 13.684 3.595 -12.864 1.00 85.44 105 ASP A CA 1
ATOM 872 C C . ASP A 1 105 ? 14.830 3.929 -11.891 1.00 85.44 105 ASP A C 1
ATOM 874 O O . ASP A 1 105 ? 14.646 4.100 -10.683 1.00 85.44 105 ASP A O 1
ATOM 878 N N . GLU A 1 106 ? 16.048 4.058 -12.427 1.00 73.62 106 GLU A N 1
ATOM 879 C CA . GLU A 1 106 ? 17.272 4.398 -11.677 1.00 73.62 106 GLU A CA 1
ATOM 880 C C . GLU A 1 106 ? 17.143 5.665 -10.812 1.00 73.62 106 GLU A C 1
ATOM 882 O O . GLU A 1 106 ? 17.747 5.774 -9.740 1.00 73.62 106 GLU A O 1
ATOM 887 N N . GLU A 1 107 ? 16.343 6.637 -11.252 1.00 72.81 107 GLU A N 1
ATOM 888 C CA . GLU A 1 107 ? 16.068 7.850 -10.480 1.00 72.81 107 GLU A CA 1
ATOM 889 C C . GLU A 1 107 ? 15.244 7.547 -9.218 1.00 72.81 107 GLU A C 1
ATOM 891 O O . GLU A 1 107 ? 15.578 8.034 -8.131 1.00 72.81 107 GLU A O 1
ATOM 896 N N . GLY A 1 108 ? 14.253 6.657 -9.329 1.00 71.88 108 GLY A N 1
ATOM 897 C CA . GLY A 1 108 ? 13.494 6.123 -8.199 1.00 71.88 108 GLY A CA 1
ATOM 898 C C . GLY A 1 108 ? 14.374 5.367 -7.201 1.00 71.88 108 GLY A C 1
ATOM 899 O O . GLY A 1 108 ? 14.243 5.559 -5.989 1.00 71.88 108 GLY A O 1
ATOM 900 N N . LYS A 1 109 ? 15.348 4.577 -7.679 1.00 68.00 109 LYS A N 1
ATOM 901 C CA . LYS A 1 109 ? 16.297 3.847 -6.807 1.00 68.00 109 LYS A CA 1
ATOM 902 C C . LYS A 1 109 ? 17.100 4.792 -5.915 1.00 68.00 109 LYS A C 1
ATOM 904 O O . LYS A 1 109 ? 17.225 4.575 -4.709 1.00 68.00 109 LYS A O 1
ATOM 909 N N . ARG A 1 110 ? 17.604 5.894 -6.484 1.00 64.69 110 ARG A N 1
ATOM 910 C CA . ARG A 1 110 ? 18.365 6.920 -5.744 1.00 64.69 110 ARG A CA 1
ATOM 911 C C . ARG A 1 110 ? 17.534 7.669 -4.702 1.00 64.69 110 ARG A C 1
ATOM 913 O O . ARG A 1 110 ? 18.113 8.294 -3.810 1.00 64.69 110 ARG A O 1
ATOM 920 N N . PHE A 1 111 ? 16.212 7.699 -4.841 1.00 65.12 111 PHE A N 1
ATOM 921 C CA . PHE A 1 111 ? 15.323 8.318 -3.862 1.00 65.12 111 PHE A CA 1
ATOM 922 C C . PHE A 1 111 ? 15.120 7.405 -2.643 1.00 65.12 111 PHE A C 1
ATOM 924 O O . PHE A 1 111 ? 15.272 7.867 -1.515 1.00 65.12 111 PHE A O 1
ATOM 931 N N . ASN A 1 112 ? 14.888 6.106 -2.857 1.00 61.25 112 ASN A N 1
ATOM 932 C CA . ASN A 1 112 ? 14.637 5.153 -1.767 1.00 61.25 112 ASN A CA 1
ATOM 933 C C . ASN A 1 112 ? 15.855 4.901 -0.875 1.00 61.25 112 ASN A C 1
ATOM 935 O O . ASN A 1 112 ? 15.718 4.888 0.343 1.00 61.25 112 ASN A O 1
ATOM 939 N N . LEU A 1 113 ? 17.061 4.807 -1.449 1.00 59.38 113 LEU A N 1
ATOM 940 C CA . LEU A 1 113 ? 18.296 4.623 -0.669 1.00 59.38 113 LEU A CA 1
ATOM 941 C C . LEU A 1 113 ? 18.541 5.739 0.364 1.00 59.38 113 LEU A C 1
ATOM 943 O O . LEU A 1 113 ? 19.263 5.531 1.331 1.00 59.38 113 LEU A O 1
ATOM 947 N N . ARG A 1 114 ? 17.951 6.928 0.168 1.00 58.03 114 ARG A N 1
ATOM 948 C CA . ARG A 1 114 ? 18.031 8.051 1.118 1.00 58.03 114 ARG A CA 1
ATOM 949 C C . ARG A 1 114 ? 17.014 7.965 2.260 1.00 58.03 114 ARG A C 1
ATOM 951 O O . ARG A 1 114 ? 17.168 8.696 3.227 1.00 58.03 114 ARG A O 1
ATOM 958 N N . GLN A 1 115 ? 15.980 7.137 2.125 1.00 54.47 115 GLN A N 1
ATOM 959 C CA . GLN A 1 115 ? 14.906 6.962 3.112 1.00 54.47 115 GLN A CA 1
ATOM 960 C C . GLN A 1 115 ? 15.173 5.778 4.060 1.00 54.47 115 GLN A C 1
ATOM 962 O O . GLN A 1 115 ? 14.595 5.729 5.141 1.00 54.47 115 GLN A O 1
ATOM 967 N N . ASP A 1 116 ? 16.056 4.851 3.667 1.00 49.34 116 ASP A N 1
ATOM 968 C CA . ASP A 1 116 ? 16.489 3.697 4.473 1.00 49.34 116 ASP A CA 1
ATOM 969 C C . ASP A 1 116 ? 17.737 3.984 5.350 1.00 49.34 116 ASP A C 1
ATOM 971 O O . ASP A 1 116 ? 18.211 3.086 6.051 1.00 49.34 116 ASP A O 1
ATOM 975 N N . MET A 1 117 ? 18.283 5.212 5.305 1.00 42.00 117 MET A N 1
ATOM 976 C CA . MET A 1 117 ? 19.436 5.684 6.098 1.00 42.00 117 MET A CA 1
ATOM 977 C C . MET A 1 117 ? 19.030 6.493 7.329 1.00 42.00 117 MET A C 1
ATOM 979 O O . MET A 1 117 ? 18.162 7.383 7.192 1.00 42.00 117 MET A O 1
#

Foldseek 3Di:
DVVVQVVLVVVLVVVCVVLVLVQQAEEGADPPDLDAQYWYWHDDPQWTWTFGHHRRSDTDDDIDTHNDSVVSSVVSVVVSVVLLVVLLVCVVVVHDDPDDDPLNDPVVVVSVVVVVD

Organism: Streptococcus mitis (NCBI:txid28037)

pLDDT: mean 91.22, std 11.42, range [42.0, 98.44]

Radius of gyration: 14.34 Å; chains: 1; bounding box: 36×26×34 Å